Protein AF-A0A1J4YLM0-F1 (afdb_monomer_lite)

Sequence (146 aa):
MAWLLLMLLTLSGCLIITKDSPAPGCIKTIGLLPMVSGCFGKTVLSDVKVEPQQACLTITVNNCNGGVLAIHNNCSESFNLAGVSVLAGTHMTMDLVNSGSEFRLVETDSNFSAYTPAADERVQLVGTLGSGDVSVSFIKTGKLCE

Secondary structure (DSSP, 8-state):
--SSSSTTSS-------EE--SSGGG-EE-SSS----S---S--EEEEEEES--TTEEEEEETTBT-EEEEEE-SSSPEEETTEEE-TTEEEEEEEEE-SSSEEEEE-SSSB-----SS-EEEEEEEEETTEEEEEEEEE------

Radius of gyration: 21.67 Å; chains: 1; bounding box: 61×64×42 Å

Foldseek 3Di:
DPPPPPVPPPPPPPPFDWPDDPQPLATDTDDDDDDDDDANAQKEKADKDKPPDDPQWDWDWLRRAQIKIKIAGCDCFWKFKQRDIDGHRGIWIWEWDDPDPDIHIDTDPDNHHPDADQAKDKDWIWIDTPPDIMIIIIIIGHGNHD

Structure (mmCIF, N/CA/C/O backbone):
data_AF-A0A1J4YLM0-F1
#
_entry.id   AF-A0A1J4YLM0-F1
#
loop_
_atom_site.group_PDB
_atom_site.id
_atom_site.type_symbol
_atom_site.label_atom_id
_atom_site.label_alt_id
_atom_site.label_comp_id
_atom_site.label_asym_id
_atom_site.label_entity_id
_atom_site.label_seq_id
_atom_site.pdbx_PDB_ins_code
_atom_site.Cartn_x
_atom_site.Cartn_y
_atom_site.Cartn_z
_atom_site.occupancy
_atom_site.B_iso_or_equiv
_atom_site.auth_seq_id
_atom_site.auth_comp_id
_atom_site.auth_asym_id
_atom_site.auth_atom_id
_atom_site.pdbx_PDB_model_num
ATOM 1 N N . MET A 1 1 ? 43.052 47.241 -23.617 1.00 48.06 1 MET A N 1
ATOM 2 C CA . MET A 1 1 ? 41.816 46.579 -24.102 1.00 48.06 1 MET A CA 1
ATOM 3 C C . MET A 1 1 ? 42.019 45.061 -24.178 1.00 48.06 1 MET A C 1
ATOM 5 O O . MET A 1 1 ? 41.917 44.484 -25.246 1.00 48.06 1 MET A O 1
ATOM 9 N N . ALA A 1 2 ? 42.344 44.411 -23.054 1.00 48.56 2 ALA A N 1
ATOM 10 C CA . ALA A 1 2 ? 42.667 42.973 -23.001 1.00 48.56 2 ALA A CA 1
ATOM 11 C C . ALA A 1 2 ? 41.931 42.238 -21.860 1.00 48.56 2 ALA A C 1
ATOM 13 O O . ALA A 1 2 ? 42.303 41.139 -21.478 1.00 48.56 2 ALA A O 1
ATOM 14 N N . TRP A 1 3 ? 40.900 42.867 -21.291 1.00 41.69 3 TRP A N 1
ATOM 15 C CA . TRP A 1 3 ? 40.257 42.447 -20.039 1.00 41.69 3 TRP A CA 1
ATOM 16 C C . TRP A 1 3 ? 38.774 42.072 -20.193 1.00 41.69 3 TRP A C 1
ATOM 18 O O . TRP A 1 3 ? 38.093 41.874 -19.196 1.00 41.69 3 TRP A O 1
ATOM 28 N N . LEU A 1 4 ? 38.260 41.964 -21.427 1.00 47.72 4 LEU A N 1
ATOM 29 C CA . LEU A 1 4 ? 36.852 41.610 -21.674 1.00 47.72 4 LEU A CA 1
ATOM 30 C C . LEU A 1 4 ? 36.623 40.192 -22.222 1.00 47.72 4 LEU A C 1
ATOM 32 O O . LEU A 1 4 ? 35.488 39.734 -22.206 1.00 47.72 4 LEU A O 1
ATOM 36 N N . LEU A 1 5 ? 37.660 39.471 -22.666 1.00 46.28 5 LEU A N 1
ATOM 37 C CA . LEU A 1 5 ? 37.482 38.128 -23.245 1.00 46.28 5 LEU A CA 1
ATOM 38 C C . LEU A 1 5 ? 37.618 36.966 -22.247 1.00 46.28 5 LEU A C 1
ATOM 40 O O . LEU A 1 5 ? 37.251 35.846 -22.585 1.00 46.28 5 LEU A O 1
ATOM 44 N N . LEU A 1 6 ? 38.097 37.203 -21.020 1.00 43.91 6 LEU A N 1
ATOM 45 C CA . LEU A 1 6 ? 38.356 36.122 -20.054 1.00 43.91 6 LEU A CA 1
ATOM 46 C C . LEU A 1 6 ? 37.165 35.797 -19.127 1.00 43.91 6 LEU A C 1
ATOM 48 O O . LEU A 1 6 ? 37.195 34.792 -18.428 1.00 43.91 6 LEU A O 1
ATOM 52 N N . MET A 1 7 ? 36.103 36.611 -19.135 1.00 48.25 7 MET A N 1
ATOM 53 C CA . MET A 1 7 ? 34.907 36.418 -18.289 1.00 48.25 7 MET A CA 1
ATOM 54 C C . MET A 1 7 ? 33.826 35.520 -18.922 1.00 48.25 7 MET A C 1
ATOM 56 O O . MET A 1 7 ? 32.842 35.201 -18.266 1.00 48.25 7 MET A O 1
ATOM 60 N N . LEU A 1 8 ? 33.980 35.099 -20.183 1.00 46.09 8 LEU A N 1
ATOM 61 C CA . LEU A 1 8 ? 32.960 34.324 -20.913 1.00 46.09 8 LEU A CA 1
ATOM 62 C C . LEU A 1 8 ? 33.146 32.795 -20.839 1.00 46.09 8 LEU A C 1
ATOM 64 O O . LEU A 1 8 ? 32.381 32.062 -21.457 1.00 46.09 8 LEU A O 1
ATOM 68 N N . LEU A 1 9 ? 34.131 32.297 -20.081 1.00 47.28 9 LEU A N 1
ATOM 69 C CA . LEU A 1 9 ? 34.492 30.869 -20.031 1.00 47.28 9 LEU A CA 1
ATOM 70 C C . LEU A 1 9 ? 34.067 30.127 -18.748 1.00 47.28 9 LEU A C 1
ATOM 72 O O . LEU A 1 9 ? 34.349 28.940 -18.626 1.00 47.28 9 LEU A O 1
ATOM 76 N N . THR A 1 10 ? 33.365 30.766 -17.806 1.00 51.66 10 T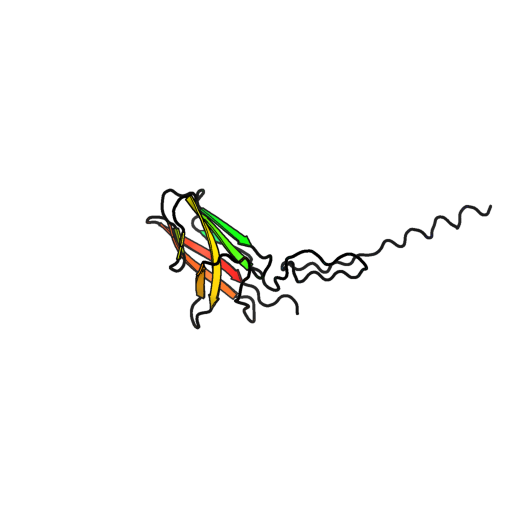HR A N 1
ATOM 77 C CA . THR A 1 10 ? 32.951 30.130 -16.533 1.00 51.66 10 THR A CA 1
ATOM 78 C C . THR A 1 10 ? 31.496 29.647 -16.496 1.00 51.66 10 THR A C 1
ATOM 80 O O . THR A 1 10 ? 31.022 29.207 -15.453 1.00 51.66 10 THR A O 1
ATOM 83 N N . LEU A 1 11 ? 30.785 29.667 -17.628 1.00 44.31 11 LEU A N 1
ATOM 84 C CA . LEU A 1 11 ? 29.399 29.187 -17.751 1.00 44.31 11 LEU A CA 1
ATOM 85 C C . LEU A 1 11 ? 29.286 27.785 -18.372 1.00 44.31 11 LEU A C 1
ATOM 87 O O . LEU A 1 11 ? 28.250 27.440 -18.939 1.00 44.31 11 LEU A O 1
ATOM 91 N N . SER A 1 12 ? 30.297 26.925 -18.213 1.00 49.31 12 SER A N 1
ATOM 92 C CA . SER A 1 12 ? 30.106 25.472 -18.316 1.00 49.31 12 SER A CA 1
ATOM 93 C C . SER A 1 12 ? 29.337 24.974 -17.087 1.00 49.31 12 SER A C 1
ATOM 95 O O . SER A 1 12 ? 29.844 24.226 -16.253 1.00 49.31 12 SER A O 1
ATOM 97 N N . GLY A 1 13 ? 28.085 25.427 -16.967 1.00 48.06 13 GLY A N 1
ATOM 98 C CA . GLY A 1 13 ? 27.109 24.824 -16.079 1.00 48.06 13 GLY A CA 1
ATOM 99 C C . GLY A 1 13 ? 27.074 23.332 -16.374 1.00 48.06 13 GLY A C 1
ATOM 100 O O . GLY A 1 13 ? 26.798 22.919 -17.500 1.00 48.06 13 GLY A O 1
ATOM 101 N N . CYS A 1 14 ? 27.420 22.531 -15.371 1.00 50.84 14 CYS A N 1
ATOM 102 C CA . CYS A 1 14 ? 27.248 21.090 -15.408 1.00 50.84 14 CYS A CA 1
ATOM 103 C C . CYS A 1 14 ? 25.752 20.831 -15.630 1.00 50.84 14 CYS A C 1
ATOM 105 O O . CYS A 1 14 ? 24.952 20.985 -14.708 1.00 50.84 14 CYS A O 1
ATOM 107 N N . LEU A 1 15 ? 25.363 20.516 -16.866 1.00 44.31 15 LEU A N 1
ATOM 108 C CA . LEU A 1 15 ? 24.009 20.090 -17.199 1.00 44.31 15 LEU A CA 1
ATOM 109 C C . LEU A 1 15 ? 23.799 18.714 -16.564 1.00 44.31 15 LEU A C 1
ATOM 111 O O . LEU A 1 15 ? 24.080 17.683 -17.171 1.00 44.31 15 LEU A O 1
ATOM 115 N N . ILE A 1 16 ? 23.350 18.705 -15.310 1.00 51.88 16 ILE A N 1
ATOM 116 C CA . ILE A 1 16 ? 22.887 17.492 -14.647 1.00 51.88 16 ILE A CA 1
ATOM 117 C C . ILE A 1 16 ? 21.548 17.144 -15.294 1.00 51.88 16 ILE A C 1
ATOM 119 O O . ILE A 1 16 ? 20.516 17.726 -14.975 1.00 51.88 16 ILE A O 1
ATOM 123 N N . ILE A 1 17 ? 21.576 16.213 -16.242 1.00 50.03 17 ILE A N 1
ATOM 124 C CA . ILE A 1 17 ? 20.364 15.606 -16.785 1.00 50.03 17 ILE A CA 1
ATOM 125 C C . ILE A 1 17 ? 20.000 14.467 -15.832 1.00 50.03 17 ILE A C 1
ATOM 127 O O . ILE A 1 17 ? 20.631 13.407 -15.869 1.00 50.03 17 ILE A O 1
ATOM 131 N N . THR A 1 18 ? 19.026 14.692 -14.949 1.00 54.91 18 THR A N 1
ATOM 132 C CA . THR A 1 18 ? 18.387 13.605 -14.203 1.00 54.91 18 THR A CA 1
ATOM 133 C C . THR A 1 18 ? 17.292 13.010 -15.076 1.00 54.91 18 THR A C 1
ATOM 135 O O . THR A 1 18 ? 16.432 13.716 -15.601 1.00 54.91 18 THR A O 1
ATOM 138 N N . LYS A 1 19 ? 17.335 11.693 -15.287 1.00 57.66 19 LYS A N 1
ATOM 139 C CA . LYS A 1 19 ? 16.150 10.975 -15.759 1.00 57.66 19 LYS A CA 1
ATOM 140 C C . LYS A 1 19 ? 15.364 10.570 -14.523 1.00 57.66 19 LYS A C 1
ATOM 142 O O . LYS A 1 19 ? 15.761 9.628 -13.835 1.00 57.66 19 LYS A O 1
ATOM 147 N N . ASP A 1 20 ? 14.298 11.307 -14.246 1.00 68.12 20 ASP A N 1
ATOM 148 C CA . ASP A 1 20 ? 13.465 11.057 -13.077 1.00 68.12 20 ASP A CA 1
ATOM 149 C C . ASP A 1 20 ? 12.668 9.760 -13.269 1.00 68.12 20 ASP A C 1
ATOM 151 O O . ASP A 1 20 ? 12.122 9.478 -14.339 1.00 68.12 20 ASP A O 1
ATOM 155 N N . SER A 1 21 ? 12.638 8.947 -12.219 1.00 72.94 21 SER A N 1
ATOM 156 C CA . SER A 1 21 ? 11.836 7.734 -12.112 1.00 72.94 21 SER A CA 1
ATOM 157 C C . SER A 1 21 ? 11.085 7.787 -10.784 1.00 72.94 21 SER A C 1
ATOM 159 O O . SER A 1 21 ? 11.673 8.221 -9.791 1.00 72.94 21 SER A O 1
ATOM 161 N N . PRO A 1 22 ? 9.823 7.321 -10.721 1.00 80.81 22 PRO A N 1
ATOM 162 C CA . PRO A 1 22 ? 9.083 7.276 -9.462 1.00 80.81 22 PRO A CA 1
ATOM 163 C C . PRO A 1 22 ? 9.705 6.290 -8.461 1.00 80.81 22 PRO A C 1
ATOM 165 O O . PRO A 1 22 ? 9.566 6.476 -7.255 1.00 80.81 22 PRO A O 1
ATOM 168 N N . ALA A 1 23 ? 10.424 5.266 -8.941 1.00 81.44 23 ALA A N 1
ATOM 169 C CA . ALA A 1 23 ? 11.266 4.416 -8.103 1.00 81.44 23 ALA A CA 1
ATOM 170 C C . ALA A 1 23 ? 12.571 5.146 -7.721 1.00 81.44 23 ALA A C 1
ATOM 172 O O . ALA A 1 23 ? 13.359 5.449 -8.627 1.00 81.44 23 ALA A O 1
ATOM 173 N N . PRO A 1 24 ? 12.851 5.364 -6.417 1.00 77.56 24 PRO A N 1
ATOM 174 C CA . PRO A 1 24 ? 14.046 6.083 -5.964 1.00 77.56 24 PRO A CA 1
ATOM 175 C C . PRO A 1 24 ? 15.371 5.455 -6.421 1.00 77.56 24 PRO A C 1
ATOM 177 O O . PRO A 1 24 ? 16.322 6.175 -6.711 1.00 77.56 24 PRO A O 1
ATOM 180 N N . GLY A 1 25 ? 15.426 4.124 -6.552 1.00 77.12 25 GLY A N 1
ATOM 181 C CA . GLY A 1 25 ? 16.620 3.402 -7.005 1.00 77.12 25 GLY A CA 1
ATOM 182 C C . GLY A 1 25 ? 16.902 3.508 -8.509 1.00 77.12 25 GLY A C 1
ATOM 183 O O . GLY A 1 25 ? 17.908 2.982 -8.977 1.00 77.12 25 GLY A O 1
ATOM 184 N N . CYS A 1 26 ? 16.034 4.171 -9.278 1.00 78.00 26 CYS A N 1
ATOM 185 C CA . CYS A 1 26 ? 16.085 4.209 -10.741 1.00 78.00 26 CYS A CA 1
ATOM 186 C C . CYS A 1 26 ? 16.478 5.577 -11.325 1.00 78.00 26 CYS A C 1
ATOM 188 O O . CYS A 1 26 ? 16.313 5.806 -12.527 1.00 78.00 26 CYS A O 1
ATOM 190 N N . ILE A 1 27 ? 17.009 6.485 -10.505 1.00 76.69 27 ILE A N 1
ATOM 191 C CA . ILE A 1 27 ? 17.473 7.801 -10.956 1.00 76.69 27 ILE A CA 1
ATOM 192 C C . ILE A 1 27 ? 18.846 7.645 -11.621 1.00 76.69 27 ILE A C 1
ATOM 194 O O . ILE A 1 27 ? 19.803 7.171 -11.008 1.00 76.69 27 ILE A O 1
ATOM 198 N N . LYS A 1 28 ? 18.959 8.055 -12.890 1.00 66.69 28 LYS A N 1
ATOM 199 C CA . LYS A 1 28 ? 20.250 8.128 -13.593 1.00 66.69 28 LYS A CA 1
ATOM 200 C C . LYS A 1 28 ? 20.767 9.560 -13.553 1.00 66.69 28 LYS A C 1
ATOM 202 O O . LYS A 1 28 ? 20.153 10.440 -14.153 1.00 66.69 28 LYS A O 1
ATOM 207 N N . THR A 1 29 ? 21.906 9.763 -12.900 1.00 63.50 29 THR A N 1
ATOM 208 C CA . THR A 1 29 ? 22.621 11.045 -12.879 1.00 63.50 29 THR A CA 1
ATOM 209 C C . THR A 1 29 ? 23.845 10.944 -13.783 1.00 63.50 29 THR A C 1
ATOM 211 O O . THR A 1 29 ? 24.702 10.086 -13.576 1.00 63.50 29 THR A O 1
ATOM 214 N N . ILE A 1 30 ? 23.943 11.807 -14.793 1.00 56.28 30 ILE A N 1
ATOM 215 C CA . ILE A 1 30 ? 25.153 11.937 -15.615 1.00 56.28 30 ILE A CA 1
ATOM 216 C C . ILE A 1 30 ? 26.010 13.048 -14.987 1.00 56.28 30 ILE A C 1
ATOM 218 O O . ILE A 1 30 ? 25.711 14.226 -15.160 1.00 56.28 30 ILE A O 1
ATOM 222 N N . GLY A 1 31 ? 27.036 12.683 -14.206 1.00 56.22 31 GLY A N 1
ATOM 223 C CA . GLY A 1 31 ? 27.939 13.636 -13.539 1.00 56.22 31 GLY A CA 1
ATOM 224 C C . GLY A 1 31 ? 28.635 13.093 -12.280 1.00 56.22 31 GLY A C 1
ATOM 225 O O . GLY A 1 31 ? 28.287 12.036 -11.766 1.00 56.22 31 GLY A O 1
ATOM 226 N N . LEU A 1 32 ? 29.638 13.830 -11.787 1.00 51.84 32 LEU A N 1
ATOM 227 C CA . LEU A 1 32 ? 30.582 13.444 -10.720 1.00 51.84 32 LEU A CA 1
ATOM 228 C C . LEU A 1 32 ? 30.082 13.858 -9.314 1.00 51.84 32 LEU A C 1
ATOM 230 O O . LEU A 1 32 ? 30.769 14.567 -8.583 1.00 51.84 32 LEU A O 1
ATOM 234 N N . LEU A 1 33 ? 28.855 13.468 -8.953 1.00 55.50 33 LEU A N 1
ATOM 235 C CA . LEU A 1 33 ? 28.230 13.768 -7.653 1.00 55.50 33 LEU A CA 1
ATOM 236 C C . LEU A 1 33 ? 27.657 12.498 -6.998 1.00 55.50 33 LEU A C 1
ATOM 238 O O . LEU A 1 33 ? 27.386 11.520 -7.697 1.00 55.50 33 LEU A O 1
ATOM 242 N N . PRO A 1 34 ? 27.561 12.473 -5.654 1.00 48.91 34 PRO A N 1
ATOM 243 C CA . PRO A 1 34 ? 27.587 11.245 -4.877 1.00 48.91 34 PRO A CA 1
ATOM 244 C C . PRO A 1 34 ? 26.320 10.419 -5.078 1.00 48.91 34 PRO A C 1
ATOM 246 O O . PRO A 1 34 ? 25.220 10.950 -5.219 1.00 48.91 34 PRO A O 1
ATOM 249 N N . MET A 1 35 ? 26.517 9.102 -5.069 1.00 52.66 35 MET A N 1
ATOM 250 C CA . MET A 1 35 ? 25.471 8.087 -5.090 1.00 52.66 35 MET A CA 1
ATOM 251 C C . MET A 1 35 ? 24.348 8.455 -4.120 1.00 52.66 35 MET A C 1
ATOM 253 O O . MET A 1 35 ? 24.581 8.655 -2.926 1.00 52.66 35 MET A O 1
ATOM 257 N N . VAL A 1 36 ? 23.136 8.573 -4.659 1.00 55.88 36 VAL A N 1
ATOM 258 C CA . VAL A 1 36 ? 21.942 8.911 -3.891 1.00 55.88 36 VAL A CA 1
ATOM 259 C C . VAL A 1 36 ? 21.728 7.827 -2.833 1.00 55.88 36 VAL A C 1
ATOM 261 O O . VAL A 1 36 ? 21.735 6.631 -3.111 1.00 55.88 36 VAL A O 1
ATOM 264 N N . SER A 1 37 ? 21.627 8.290 -1.594 1.00 57.94 37 SER A N 1
ATOM 265 C CA . SER A 1 37 ? 21.549 7.525 -0.356 1.00 57.94 37 SER A CA 1
ATOM 266 C C . SER A 1 37 ? 20.389 6.512 -0.323 1.00 57.94 37 SER A C 1
ATOM 268 O O . SER A 1 37 ? 19.232 6.888 -0.495 1.00 57.94 37 SER A O 1
ATOM 270 N N . GLY A 1 38 ? 20.705 5.264 0.043 1.00 73.00 38 GLY A N 1
ATOM 271 C CA . GLY A 1 38 ? 19.897 4.374 0.897 1.00 73.00 38 GLY A CA 1
ATOM 272 C C . GLY A 1 38 ? 18.647 3.693 0.324 1.00 73.00 38 GLY A C 1
ATOM 273 O O . GLY A 1 38 ? 18.268 2.648 0.851 1.00 73.00 38 GLY A O 1
ATOM 274 N N . CYS A 1 39 ? 18.021 4.232 -0.723 1.00 81.31 39 CYS A N 1
ATOM 275 C CA . CYS A 1 39 ? 16.827 3.649 -1.344 1.00 81.31 39 CYS A CA 1
ATOM 276 C C . CYS A 1 39 ? 17.161 3.005 -2.691 1.00 81.31 39 CYS A C 1
ATOM 278 O O . CYS A 1 39 ? 17.628 3.678 -3.610 1.00 81.31 39 CYS A O 1
ATOM 280 N N . PHE A 1 40 ? 16.886 1.707 -2.819 1.00 85.62 40 PHE A N 1
ATOM 281 C CA . PHE A 1 40 ? 17.278 0.903 -3.984 1.00 85.62 40 PHE A CA 1
ATOM 282 C C . PHE A 1 40 ? 16.093 0.214 -4.673 1.00 85.62 40 PHE A C 1
ATOM 284 O O . PHE A 1 40 ? 16.279 -0.693 -5.485 1.00 85.62 40 PHE A O 1
ATOM 291 N N . GLY A 1 41 ? 14.866 0.638 -4.363 1.00 83.88 41 GLY A N 1
ATOM 292 C CA . GLY A 1 41 ? 13.650 0.117 -4.976 1.00 83.88 41 GLY A CA 1
ATOM 293 C C . GLY A 1 41 ? 13.640 0.300 -6.493 1.00 83.88 41 GLY A C 1
ATOM 294 O O . GLY A 1 41 ? 13.950 1.382 -6.989 1.00 83.88 41 GLY A O 1
ATOM 295 N N . LYS A 1 42 ? 13.256 -0.763 -7.212 1.00 88.75 42 LYS A N 1
ATOM 296 C CA . LYS A 1 42 ? 13.089 -0.784 -8.681 1.00 88.75 42 LYS A CA 1
ATOM 297 C C . LYS A 1 42 ? 11.627 -0.873 -9.121 1.00 88.75 42 LYS A C 1
ATOM 299 O O . LYS A 1 42 ? 11.340 -0.889 -10.313 1.00 88.75 42 LYS A O 1
ATOM 304 N N . THR A 1 43 ? 10.721 -0.935 -8.158 1.00 92.50 43 THR A N 1
ATOM 305 C CA . THR A 1 43 ? 9.268 -0.981 -8.311 1.00 92.50 43 THR A CA 1
ATOM 306 C C . THR A 1 43 ? 8.648 0.008 -7.332 1.00 92.50 43 THR A C 1
ATOM 308 O O . THR A 1 43 ? 9.301 0.432 -6.370 1.00 92.50 43 THR A O 1
ATOM 311 N N . VAL A 1 44 ? 7.400 0.394 -7.583 1.00 94.44 44 VAL A N 1
ATOM 312 C CA . VAL A 1 44 ? 6.633 1.265 -6.691 1.00 94.44 44 VAL A CA 1
ATOM 313 C C . VAL A 1 44 ? 5.208 0.760 -6.521 1.00 94.44 44 VAL A C 1
ATOM 315 O O . VAL A 1 44 ? 4.665 0.067 -7.381 1.00 94.44 44 VAL A O 1
ATOM 318 N N . LEU A 1 45 ? 4.605 1.146 -5.402 1.00 96.31 45 LEU A N 1
ATOM 319 C CA . LEU A 1 45 ? 3.163 1.220 -5.248 1.00 96.31 45 LEU A CA 1
ATOM 320 C C . LEU A 1 45 ? 2.708 2.632 -5.640 1.00 96.31 45 LEU A C 1
ATOM 322 O O . LEU A 1 45 ? 3.222 3.617 -5.099 1.00 96.31 45 LEU A O 1
ATOM 326 N N . SER A 1 46 ? 1.764 2.734 -6.571 1.00 95.31 46 SER A N 1
ATOM 327 C CA . SER A 1 46 ? 1.147 3.994 -7.001 1.00 95.31 46 SER A CA 1
ATOM 328 C C . SER A 1 46 ? -0.376 3.928 -6.922 1.00 95.31 46 SER A C 1
ATOM 330 O O . SER A 1 46 ? -0.957 2.861 -6.727 1.00 95.31 46 SER A O 1
ATOM 332 N N . ASP A 1 47 ? -1.021 5.088 -7.050 1.00 95.44 47 ASP A N 1
ATOM 333 C CA . ASP A 1 47 ? -2.482 5.219 -7.130 1.00 95.44 47 ASP A CA 1
ATOM 334 C C . ASP A 1 47 ? -3.240 4.554 -5.972 1.00 95.44 47 ASP A C 1
ATOM 336 O O . ASP A 1 47 ? -4.294 3.944 -6.163 1.00 95.44 47 ASP A O 1
ATOM 340 N N . VAL A 1 48 ? -2.696 4.667 -4.755 1.00 96.56 48 VAL A N 1
ATOM 341 C CA . VAL A 1 48 ? -3.344 4.120 -3.562 1.00 96.56 48 VAL A CA 1
ATOM 342 C C . VAL A 1 48 ? -4.636 4.867 -3.280 1.00 96.56 48 VAL A C 1
ATOM 344 O O . VAL A 1 48 ? -4.653 6.087 -3.119 1.00 96.56 48 VAL A O 1
ATOM 347 N N . LYS A 1 49 ? -5.719 4.105 -3.185 1.00 97.25 49 LYS A N 1
ATOM 348 C CA . LYS A 1 49 ? -7.068 4.583 -2.916 1.00 97.25 49 LYS A CA 1
ATOM 349 C C . LYS A 1 49 ? -7.700 3.726 -1.827 1.00 97.25 49 LYS A C 1
ATOM 351 O O . LYS A 1 49 ? -7.579 2.503 -1.858 1.00 97.25 49 LYS A O 1
ATOM 356 N N . VAL A 1 50 ? -8.377 4.376 -0.885 1.00 97.12 50 VAL A N 1
ATOM 357 C CA . VAL A 1 50 ? -9.079 3.737 0.235 1.00 97.12 50 VAL A CA 1
ATOM 358 C C . VAL A 1 50 ? -10.528 4.207 0.227 1.00 97.12 50 VAL A C 1
ATOM 360 O O . VAL A 1 50 ? -10.778 5.413 0.246 1.00 97.12 50 VAL A O 1
ATOM 363 N N . GLU A 1 51 ? -11.475 3.273 0.180 1.00 97.44 51 GLU A N 1
ATOM 364 C CA . GLU A 1 51 ? -12.909 3.564 0.103 1.00 97.44 51 GLU A CA 1
ATOM 365 C C . GLU A 1 51 ? -13.728 2.662 1.043 1.00 97.44 51 GLU A C 1
ATOM 367 O O . GLU A 1 51 ? -13.586 1.445 0.964 1.00 97.44 51 GLU A O 1
ATOM 372 N N . PRO A 1 52 ? -14.621 3.214 1.885 1.00 96.38 52 PRO A N 1
ATOM 373 C CA . PRO A 1 52 ? -14.797 4.642 2.142 1.00 96.38 52 PRO A CA 1
ATOM 374 C C . PRO A 1 52 ? -13.578 5.232 2.866 1.00 96.38 52 PRO A C 1
ATOM 376 O O . PRO A 1 52 ? -12.878 4.544 3.609 1.00 96.38 52 PRO A O 1
ATOM 379 N N . GLN A 1 53 ? -13.328 6.526 2.662 1.00 94.44 53 GLN A N 1
ATOM 380 C CA . GLN A 1 53 ? -12.265 7.217 3.385 1.00 94.44 53 GLN A CA 1
ATOM 381 C C . GLN A 1 53 ? -12.657 7.367 4.861 1.00 94.44 53 GLN A C 1
ATOM 383 O O . GLN A 1 53 ? -13.723 7.893 5.176 1.00 94.44 53 GLN A O 1
ATOM 388 N N . GLN A 1 54 ? -11.776 6.931 5.761 1.00 94.19 54 GLN A N 1
ATOM 389 C CA . GLN A 1 54 ? -11.970 7.002 7.208 1.00 94.19 54 GLN A CA 1
ATOM 390 C C . GLN A 1 54 ? -10.916 7.927 7.811 1.00 94.19 54 GLN A C 1
ATOM 392 O O . GLN A 1 54 ? -9.725 7.717 7.613 1.00 94.19 54 GLN A O 1
ATOM 397 N N . ALA A 1 55 ? -11.327 8.945 8.569 1.00 95.69 55 ALA A N 1
ATOM 398 C CA . ALA A 1 55 ? -10.393 9.943 9.107 1.00 95.69 55 ALA A CA 1
ATOM 399 C C . ALA A 1 55 ? -9.362 9.356 10.092 1.00 95.69 55 ALA A C 1
ATOM 401 O O . ALA A 1 55 ? -8.274 9.904 10.249 1.00 95.69 55 ALA A O 1
ATOM 402 N N . CYS A 1 56 ? -9.704 8.250 10.758 1.00 96.88 56 CYS A N 1
ATOM 403 C CA . CYS A 1 56 ? -8.843 7.579 11.730 1.00 96.88 56 CYS A CA 1
ATOM 404 C C . CYS A 1 56 ? -7.922 6.512 11.113 1.00 96.88 56 CYS A C 1
ATOM 406 O O . CYS A 1 56 ? -7.056 5.994 11.816 1.00 96.88 56 CYS A O 1
ATOM 408 N N . LEU A 1 57 ? -8.078 6.192 9.824 1.00 97.62 57 LEU A N 1
ATOM 409 C CA . LEU A 1 57 ? -7.278 5.185 9.132 1.00 97.62 57 LEU A CA 1
ATOM 410 C C . LEU A 1 57 ? -6.445 5.846 8.035 1.00 97.62 57 LEU A C 1
ATOM 412 O O . LEU A 1 57 ? -6.980 6.408 7.081 1.00 97.62 57 LEU A O 1
ATOM 416 N N . THR A 1 58 ? -5.128 5.710 8.140 1.00 97.69 58 THR A N 1
ATOM 417 C CA . THR A 1 58 ? -4.192 6.222 7.140 1.00 97.69 58 THR A CA 1
ATOM 418 C C . THR A 1 58 ? -3.437 5.058 6.518 1.00 97.69 58 THR A C 1
ATOM 420 O O . THR A 1 58 ? -2.790 4.290 7.225 1.00 97.69 58 THR A O 1
ATOM 423 N N . ILE A 1 59 ? -3.489 4.949 5.190 1.00 96.75 59 ILE A N 1
ATOM 424 C CA . ILE A 1 59 ? -2.693 3.995 4.413 1.00 96.75 59 ILE A CA 1
ATOM 425 C C . ILE A 1 59 ? -1.802 4.799 3.472 1.00 96.75 59 ILE A C 1
ATOM 427 O O . ILE A 1 59 ? -2.294 5.549 2.630 1.00 96.75 59 ILE A O 1
ATOM 431 N N . THR A 1 60 ? -0.491 4.659 3.630 1.00 95.62 60 THR A N 1
ATOM 432 C CA . THR A 1 60 ? 0.526 5.281 2.777 1.00 95.62 60 THR A CA 1
ATOM 433 C C . THR A 1 60 ? 1.417 4.217 2.149 1.00 95.62 60 THR A C 1
ATOM 435 O O . THR A 1 60 ? 1.324 3.029 2.458 1.00 95.62 60 THR A O 1
ATOM 438 N N . VAL A 1 61 ? 2.279 4.641 1.227 1.00 94.62 61 VAL A N 1
ATOM 439 C CA . VAL A 1 61 ? 3.252 3.767 0.567 1.00 94.62 61 VAL A CA 1
ATOM 440 C C . VAL A 1 61 ? 4.664 4.165 0.943 1.00 94.62 61 VAL A C 1
ATOM 442 O O . VAL A 1 61 ? 5.003 5.349 0.967 1.00 94.62 61 VAL A O 1
ATOM 445 N N . ASN A 1 62 ? 5.507 3.168 1.182 1.00 93.06 62 ASN A N 1
ATOM 446 C CA . ASN A 1 62 ? 6.945 3.349 1.294 1.00 93.06 62 ASN A CA 1
ATOM 447 C C . ASN A 1 62 ? 7.640 2.678 0.105 1.00 93.06 62 ASN A C 1
ATOM 449 O O . ASN A 1 62 ? 7.871 1.471 0.092 1.00 93.06 62 ASN A O 1
ATOM 453 N N . ASN A 1 63 ? 7.989 3.488 -0.896 1.00 92.62 63 ASN A N 1
ATOM 454 C CA . ASN A 1 63 ? 8.611 3.046 -2.146 1.00 92.62 63 ASN A CA 1
ATOM 455 C C . ASN A 1 63 ? 10.147 2.977 -2.098 1.00 92.62 63 ASN A C 1
ATOM 457 O O . ASN A 1 63 ? 10.771 2.695 -3.119 1.00 92.62 63 ASN A O 1
ATOM 461 N N . CYS A 1 64 ? 10.773 3.199 -0.935 1.00 87.38 64 CYS A N 1
ATOM 462 C CA . CYS A 1 64 ? 12.233 3.252 -0.814 1.00 87.38 64 CYS A CA 1
ATOM 463 C C . CYS A 1 64 ? 12.915 1.970 -1.325 1.00 87.38 64 CYS A C 1
ATOM 465 O O . CYS A 1 64 ? 13.880 2.061 -2.082 1.00 87.38 64 CYS A O 1
ATOM 467 N N . ASN A 1 65 ? 12.377 0.790 -0.989 1.00 88.69 65 ASN A N 1
ATOM 468 C CA . ASN A 1 65 ? 12.946 -0.509 -1.366 1.00 88.69 65 ASN A CA 1
ATOM 469 C C . ASN A 1 65 ? 11.930 -1.435 -2.061 1.00 88.69 65 ASN A C 1
ATOM 471 O O . ASN A 1 65 ? 11.855 -2.629 -1.786 1.00 88.69 65 ASN A O 1
ATOM 475 N N . GLY A 1 66 ? 11.154 -0.879 -2.994 1.00 86.44 66 GLY A N 1
ATOM 476 C CA . GLY A 1 66 ? 10.273 -1.650 -3.880 1.00 86.44 66 GLY A CA 1
ATOM 477 C C . GLY A 1 66 ? 8.782 -1.464 -3.612 1.00 86.44 66 GLY A C 1
ATOM 478 O O . GLY A 1 66 ? 7.968 -1.951 -4.384 1.00 86.44 66 GLY A O 1
ATOM 479 N N . GLY A 1 67 ? 8.391 -0.735 -2.567 1.00 92.19 67 GLY A N 1
ATOM 480 C CA . GLY A 1 67 ? 6.986 -0.405 -2.327 1.00 92.19 67 GLY A CA 1
ATOM 481 C C . GLY A 1 67 ? 6.286 -1.400 -1.415 1.00 92.19 67 GLY A C 1
ATOM 482 O O . GLY A 1 67 ? 5.871 -2.468 -1.863 1.00 92.19 67 GLY A O 1
ATOM 483 N N . VAL A 1 68 ? 6.124 -0.989 -0.159 1.00 95.19 68 VAL A N 1
ATOM 484 C CA . VAL A 1 68 ? 5.312 -1.642 0.878 1.00 95.19 68 VAL A CA 1
ATO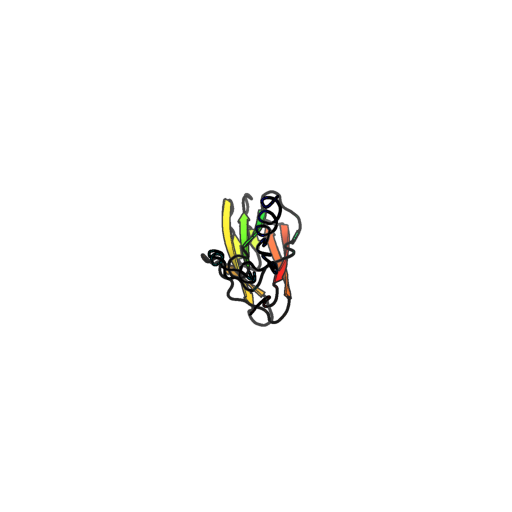M 485 C C . VAL A 1 68 ? 4.204 -0.692 1.342 1.00 95.19 68 VAL A C 1
ATOM 487 O O . VAL A 1 68 ? 4.340 0.532 1.216 1.00 95.19 68 VAL A O 1
ATOM 490 N N . LEU A 1 69 ? 3.108 -1.234 1.870 1.00 96.56 69 LEU A N 1
ATOM 491 C CA . LEU A 1 69 ? 2.044 -0.445 2.493 1.00 96.56 69 LEU A CA 1
ATOM 492 C C . LEU A 1 69 ? 2.430 -0.126 3.937 1.00 96.56 69 LEU A C 1
ATOM 494 O O . LEU A 1 69 ? 2.818 -1.020 4.682 1.00 96.56 69 LEU A O 1
ATOM 498 N N . ALA A 1 70 ? 2.283 1.130 4.343 1.00 95.62 70 ALA A N 1
ATOM 499 C CA . ALA A 1 70 ? 2.373 1.549 5.735 1.00 95.62 70 ALA A CA 1
ATOM 500 C C . ALA A 1 70 ? 0.973 1.944 6.213 1.00 95.62 70 ALA A C 1
ATOM 502 O O . ALA A 1 70 ? 0.356 2.868 5.681 1.00 95.62 70 ALA A O 1
ATOM 503 N N . ILE A 1 71 ? 0.459 1.218 7.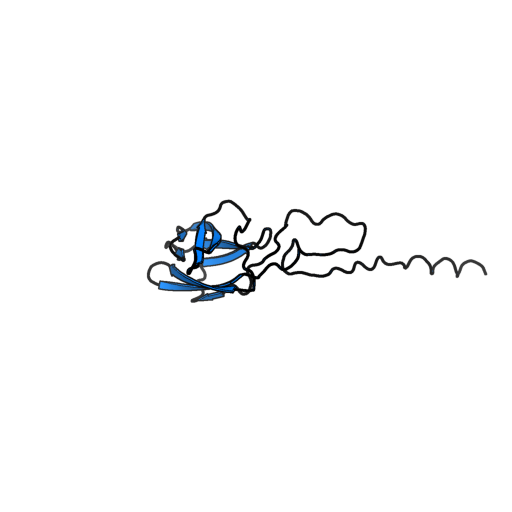200 1.00 96.69 71 ILE A N 1
ATOM 504 C CA . ILE A 1 71 ? -0.899 1.374 7.715 1.00 96.69 71 ILE A CA 1
ATOM 505 C C . ILE A 1 71 ? -0.814 1.905 9.138 1.00 96.69 71 ILE A C 1
ATOM 507 O O . ILE A 1 71 ? -0.148 1.322 9.989 1.00 96.69 71 ILE A O 1
ATOM 511 N N . HIS A 1 72 ? -1.510 3.004 9.400 1.00 97.62 72 HIS A N 1
ATOM 512 C CA . HIS A 1 72 ? -1.658 3.585 10.726 1.00 97.62 72 HIS A CA 1
ATOM 513 C C . HIS A 1 72 ? -3.140 3.599 11.094 1.00 97.62 72 HIS A C 1
ATOM 515 O O . HIS A 1 72 ? -3.936 4.312 10.475 1.00 97.62 72 HIS A O 1
ATOM 521 N N . ASN A 1 73 ? -3.506 2.790 12.087 1.00 97.94 73 ASN A N 1
ATOM 522 C CA . ASN A 1 73 ? -4.878 2.654 12.553 1.00 97.94 73 ASN A CA 1
ATOM 523 C C . ASN A 1 73 ? -5.064 3.413 13.873 1.00 97.94 73 ASN A C 1
ATOM 525 O O . ASN A 1 73 ? -4.783 2.881 14.942 1.00 97.94 73 ASN A O 1
ATOM 529 N N . ASN A 1 74 ? -5.572 4.642 13.804 1.00 98.06 74 ASN A N 1
ATOM 530 C CA . ASN A 1 74 ? -5.953 5.441 14.975 1.00 98.06 74 ASN A CA 1
ATOM 531 C C . ASN A 1 74 ? -7.432 5.278 15.352 1.00 98.06 74 ASN A C 1
ATOM 533 O O . ASN A 1 74 ? -7.948 6.031 16.178 1.00 98.06 74 ASN A O 1
ATOM 537 N N . CYS A 1 75 ? -8.147 4.349 14.721 1.00 97.12 75 CYS A N 1
ATOM 538 C CA . CYS A 1 75 ? -9.532 4.064 15.058 1.00 97.12 75 CYS A CA 1
ATOM 539 C C . CYS A 1 75 ? -9.613 3.311 16.394 1.00 97.12 75 CYS A C 1
ATOM 541 O O . CYS A 1 75 ? -8.642 2.704 16.844 1.00 97.12 75 CYS A O 1
ATOM 543 N N . SER A 1 76 ? -10.787 3.322 17.028 1.00 97.25 76 SER A N 1
ATOM 544 C CA . SER A 1 76 ? -11.044 2.543 18.251 1.00 97.25 76 SER A CA 1
ATOM 545 C C . SER A 1 76 ? -11.170 1.039 17.996 1.00 97.25 76 SER A C 1
ATOM 547 O O . SER A 1 76 ? -11.142 0.247 18.934 1.00 97.25 76 SER A O 1
ATOM 549 N N . GLU A 1 77 ? -11.342 0.648 16.736 1.00 97.56 77 GLU A N 1
ATOM 550 C CA . GLU A 1 77 ? -11.553 -0.728 16.299 1.00 97.56 77 GLU A CA 1
ATOM 551 C C . GLU A 1 77 ? -10.345 -1.240 15.511 1.00 97.56 77 GLU A C 1
ATOM 553 O O . GLU A 1 77 ? -9.570 -0.467 14.942 1.00 97.56 77 GLU A O 1
ATOM 558 N N . SER A 1 78 ? -10.185 -2.564 15.465 1.00 97.25 78 SER A N 1
ATOM 559 C CA . SER A 1 78 ? -9.145 -3.182 14.639 1.00 97.25 78 SER A CA 1
ATOM 560 C C . SER A 1 78 ? -9.520 -3.103 13.160 1.00 97.25 78 SER A C 1
ATOM 562 O O . SER A 1 78 ? -10.685 -3.269 12.790 1.00 97.25 78 SER A O 1
ATOM 564 N N . PHE A 1 79 ? -8.517 -2.865 12.321 1.00 97.88 79 PHE A N 1
ATOM 565 C CA . PHE A 1 79 ? -8.641 -2.865 10.872 1.00 97.88 79 PHE A CA 1
ATOM 566 C C . PHE A 1 79 ? -8.079 -4.173 10.321 1.00 97.88 79 PHE A C 1
ATOM 568 O O . PHE A 1 79 ? -6.898 -4.450 10.489 1.00 97.88 79 PHE A O 1
ATOM 575 N N . ASN A 1 80 ? -8.906 -4.971 9.656 1.00 96.94 80 ASN A N 1
ATOM 576 C CA . ASN A 1 80 ? -8.468 -6.185 8.973 1.00 96.94 80 ASN A CA 1
ATOM 577 C C . ASN A 1 80 ? -8.360 -5.906 7.478 1.00 96.94 80 ASN A C 1
ATOM 579 O O . ASN A 1 80 ? -9.330 -5.441 6.894 1.00 96.94 80 ASN A O 1
ATOM 583 N N . LEU A 1 81 ? -7.241 -6.227 6.836 1.00 95.94 81 LEU A N 1
ATOM 584 C CA . LEU A 1 81 ? -7.060 -6.077 5.391 1.00 95.94 81 LEU A CA 1
ATOM 585 C C . LEU A 1 81 ? -6.449 -7.347 4.812 1.00 95.94 81 LEU A C 1
ATOM 587 O O . LEU A 1 81 ? -5.378 -7.765 5.246 1.00 95.94 81 LEU A O 1
ATOM 591 N N . ALA A 1 82 ? -7.127 -7.970 3.842 1.00 91.69 82 ALA A N 1
ATOM 592 C CA . ALA A 1 82 ? -6.661 -9.201 3.192 1.00 91.69 82 ALA A CA 1
ATOM 593 C C . ALA A 1 82 ? -6.224 -10.311 4.182 1.00 91.69 82 ALA A C 1
ATOM 595 O O . ALA A 1 82 ? -5.284 -11.061 3.923 1.00 91.69 82 ALA A O 1
ATOM 596 N N . GLY A 1 83 ? -6.904 -10.404 5.332 1.00 89.38 83 GLY A N 1
ATOM 597 C CA . GLY A 1 83 ? -6.629 -11.391 6.382 1.00 89.38 83 GLY A CA 1
ATOM 598 C C . GLY A 1 83 ? -5.574 -10.989 7.421 1.00 89.38 83 GLY A C 1
ATOM 599 O O . GLY A 1 83 ? -5.323 -11.778 8.329 1.00 89.38 83 GLY A O 1
ATOM 600 N N . VAL A 1 84 ? -4.987 -9.790 7.335 1.00 94.44 84 VAL A N 1
ATOM 601 C CA . VAL A 1 84 ? -4.032 -9.265 8.328 1.00 94.44 84 VAL A CA 1
ATOM 602 C C . VAL A 1 84 ? -4.702 -8.199 9.197 1.00 94.44 84 VAL A C 1
ATOM 604 O O . VAL A 1 84 ? -5.340 -7.288 8.670 1.00 94.44 84 VAL A O 1
ATOM 607 N N . SER A 1 85 ? -4.559 -8.305 10.521 1.00 96.50 85 SER A N 1
ATOM 608 C CA . SER A 1 85 ? -5.189 -7.402 11.496 1.00 96.50 85 SER A CA 1
ATOM 609 C C . SER A 1 85 ? -4.216 -6.334 11.997 1.00 96.50 85 SER A C 1
ATOM 611 O O . SER A 1 85 ? -3.211 -6.656 12.624 1.00 96.50 85 SER A O 1
ATOM 613 N N . VAL A 1 86 ? -4.568 -5.061 11.822 1.00 96.75 86 VAL A N 1
ATOM 614 C CA . VAL A 1 86 ? -3.905 -3.897 12.425 1.00 96.75 86 VAL A CA 1
ATOM 615 C C . VAL A 1 86 ? -4.725 -3.432 13.623 1.00 96.75 86 VAL A C 1
ATOM 617 O O . VAL A 1 86 ? -5.838 -2.913 13.479 1.00 96.75 86 VAL A O 1
ATOM 620 N N . LEU A 1 87 ? -4.180 -3.625 14.822 1.00 97.25 87 LEU A N 1
ATOM 621 C CA . LEU A 1 87 ? -4.863 -3.287 16.070 1.00 97.25 87 LEU A CA 1
ATOM 622 C C . LEU A 1 87 ? -5.124 -1.777 16.190 1.00 97.25 87 LEU A C 1
ATOM 624 O O . LEU A 1 87 ? -4.417 -0.950 15.609 1.00 97.25 87 LEU A O 1
ATOM 628 N N . ALA A 1 88 ? -6.136 -1.421 16.977 1.00 97.81 88 ALA A N 1
ATOM 629 C CA . ALA A 1 88 ? -6.441 -0.034 17.314 1.00 97.81 88 ALA A CA 1
ATOM 630 C C . ALA A 1 88 ? -5.230 0.667 17.963 1.00 97.81 88 ALA A C 1
ATOM 632 O O . ALA A 1 88 ? -4.593 0.117 18.862 1.00 97.81 88 ALA A O 1
ATOM 633 N N . GLY A 1 89 ? -4.921 1.883 17.512 1.00 97.38 89 GLY A N 1
ATOM 634 C CA . GLY A 1 89 ? -3.801 2.695 17.997 1.00 97.38 89 GLY A CA 1
ATOM 635 C C . GLY A 1 89 ? -2.413 2.211 17.563 1.00 97.38 89 GLY A C 1
ATOM 636 O O . GLY A 1 89 ? -1.419 2.629 18.157 1.00 97.38 89 GLY A O 1
ATOM 637 N N . THR A 1 90 ? -2.322 1.319 16.571 1.00 97.31 90 THR A N 1
ATOM 638 C CA . THR A 1 90 ? -1.045 0.740 16.119 1.00 97.31 90 THR A CA 1
ATOM 639 C C . THR A 1 90 ? -0.698 1.107 14.680 1.00 97.31 90 THR A C 1
ATOM 641 O O . THR A 1 90 ? -1.533 1.581 13.903 1.00 97.31 90 THR A O 1
ATOM 644 N N . HIS A 1 91 ? 0.570 0.890 14.333 1.00 95.81 91 HIS A N 1
ATOM 645 C CA . HIS A 1 91 ? 1.080 1.006 12.976 1.00 95.81 91 HIS A CA 1
ATOM 646 C C . HIS A 1 91 ? 1.661 -0.335 12.531 1.00 95.81 91 HIS A C 1
ATOM 648 O O . HIS A 1 91 ? 2.201 -1.076 13.349 1.00 95.81 91 HIS A O 1
ATOM 654 N N . MET A 1 92 ? 1.559 -0.630 11.240 1.00 95.50 92 MET A N 1
ATOM 655 C CA . MET A 1 92 ? 2.073 -1.859 10.649 1.00 95.50 92 MET A CA 1
ATOM 656 C C . MET A 1 92 ? 2.566 -1.591 9.230 1.00 95.50 92 MET A C 1
ATOM 658 O O . MET A 1 92 ? 1.967 -0.801 8.496 1.00 95.50 92 MET A O 1
ATOM 662 N N . THR A 1 93 ? 3.641 -2.269 8.837 1.00 95.50 93 THR A N 1
ATOM 663 C CA . THR A 1 93 ? 4.104 -2.300 7.448 1.00 95.50 93 THR A CA 1
ATOM 664 C C . THR A 1 93 ? 3.772 -3.658 6.847 1.00 95.50 93 THR A C 1
ATOM 666 O O . THR A 1 93 ? 3.971 -4.690 7.485 1.00 95.50 93 THR A O 1
ATOM 669 N N . MET A 1 94 ? 3.235 -3.662 5.630 1.00 95.50 94 MET A N 1
ATOM 670 C CA . MET A 1 94 ? 2.828 -4.878 4.933 1.00 95.50 94 MET A CA 1
ATOM 671 C C . MET A 1 94 ? 3.433 -4.935 3.535 1.00 95.50 94 MET A C 1
ATOM 673 O O . MET A 1 94 ? 3.342 -3.970 2.768 1.00 95.50 94 MET A O 1
ATOM 677 N N . ASP A 1 95 ? 4.003 -6.085 3.189 1.00 95.00 95 ASP A N 1
ATOM 678 C CA . ASP A 1 95 ? 4.424 -6.386 1.823 1.00 95.00 95 ASP A CA 1
ATOM 679 C C . ASP A 1 95 ? 3.318 -7.131 1.069 1.00 95.00 95 ASP A C 1
ATOM 681 O O . ASP A 1 95 ? 2.565 -7.928 1.639 1.00 95.00 95 ASP A O 1
ATOM 685 N N . LEU A 1 96 ? 3.238 -6.864 -0.231 1.00 94.12 96 LEU A N 1
ATOM 686 C CA . LEU A 1 96 ? 2.389 -7.607 -1.148 1.00 94.12 96 LEU A CA 1
ATOM 687 C C . LEU A 1 96 ? 3.151 -8.844 -1.607 1.00 94.12 96 LEU A C 1
ATOM 689 O O . LEU A 1 96 ? 4.221 -8.723 -2.195 1.00 94.12 96 LEU A O 1
ATOM 693 N N . VAL A 1 97 ? 2.572 -10.022 -1.421 1.00 91.75 97 VAL A N 1
A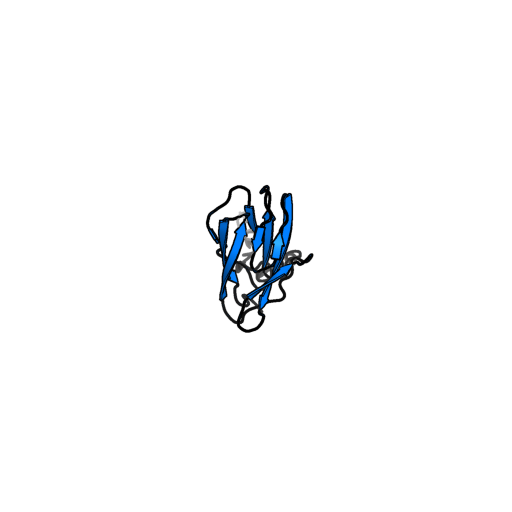TOM 694 C CA . VAL A 1 97 ? 3.115 -11.269 -1.961 1.00 91.75 97 VAL A CA 1
ATOM 695 C C . VAL A 1 97 ? 2.126 -11.887 -2.936 1.00 91.75 97 VAL A C 1
ATOM 697 O O . VAL A 1 97 ? 0.911 -11.871 -2.725 1.00 91.75 97 VAL A O 1
ATOM 700 N N . ASN A 1 98 ? 2.651 -12.449 -4.019 1.00 86.62 98 ASN A N 1
ATOM 701 C CA . ASN A 1 98 ? 1.862 -13.237 -4.951 1.00 86.62 98 ASN A CA 1
ATOM 702 C C . ASN A 1 98 ? 1.863 -14.701 -4.492 1.00 86.62 98 ASN A C 1
ATOM 704 O O . ASN A 1 98 ? 2.918 -15.323 -4.373 1.00 86.62 98 ASN A O 1
ATOM 708 N N . SER A 1 99 ? 0.673 -15.237 -4.221 1.00 81.50 99 SER A N 1
ATOM 709 C CA . SER A 1 99 ? 0.455 -16.619 -3.793 1.00 81.50 99 SER A CA 1
ATOM 710 C C . SER A 1 99 ? -0.185 -17.463 -4.906 1.00 81.50 99 SER A C 1
ATOM 712 O O . SER A 1 99 ? -0.997 -18.348 -4.632 1.00 81.50 99 SER A O 1
ATOM 714 N N . GLY A 1 100 ? 0.163 -17.193 -6.167 1.00 81.38 100 GLY A N 1
ATOM 715 C CA . GLY A 1 100 ? -0.352 -17.889 -7.344 1.00 81.38 100 GLY A CA 1
ATOM 716 C C . GLY A 1 100 ? -1.499 -17.122 -7.996 1.00 81.38 100 GLY A C 1
ATOM 717 O O . GLY A 1 100 ? -1.266 -16.194 -8.762 1.00 81.38 100 GLY A O 1
ATOM 718 N N . SER A 1 101 ? -2.741 -17.533 -7.731 1.00 78.75 101 SER A N 1
ATOM 719 C CA . SER A 1 101 ? -3.938 -16.883 -8.290 1.00 78.75 101 SER A CA 1
ATOM 720 C C . SER A 1 101 ? -4.422 -15.676 -7.484 1.00 78.75 101 SER A C 1
ATOM 722 O O . SER A 1 101 ? -5.339 -14.988 -7.922 1.00 78.75 101 SER A O 1
ATOM 724 N N . GLU A 1 102 ? -3.847 -15.438 -6.305 1.00 84.25 102 GLU A N 1
ATOM 725 C CA . GLU A 1 102 ? -4.301 -14.412 -5.369 1.00 84.25 102 GLU A CA 1
ATOM 726 C C . GLU A 1 102 ? -3.131 -13.622 -4.784 1.00 84.25 102 GLU A C 1
ATOM 728 O O . GLU A 1 102 ? -2.044 -14.151 -4.522 1.00 84.25 102 GLU A O 1
ATOM 733 N N . PHE A 1 103 ? -3.399 -12.345 -4.523 1.00 88.25 103 PHE A N 1
ATOM 734 C CA . PHE A 1 103 ? -2.521 -11.484 -3.750 1.00 88.25 103 PHE A CA 1
ATOM 735 C C . PHE A 1 103 ? -2.788 -11.652 -2.260 1.00 88.25 103 PHE A C 1
ATOM 737 O O . PHE A 1 103 ? -3.938 -11.714 -1.826 1.00 88.25 103 PHE A O 1
ATOM 744 N N . ARG A 1 104 ? -1.721 -11.674 -1.464 1.00 90.81 104 ARG A N 1
ATOM 745 C CA . ARG A 1 104 ? -1.808 -11.675 -0.001 1.00 90.81 104 ARG A CA 1
ATOM 746 C C . ARG A 1 104 ? -0.949 -10.554 0.559 1.00 90.81 104 ARG A C 1
ATOM 748 O O . ARG A 1 104 ? 0.024 -10.137 -0.068 1.00 90.81 104 ARG A O 1
ATOM 755 N N . LEU A 1 105 ? -1.317 -10.088 1.745 1.00 93.38 105 LEU A N 1
ATOM 756 C CA . LEU A 1 105 ? -0.476 -9.202 2.535 1.00 93.38 105 LEU A CA 1
ATOM 757 C C . LEU A 1 105 ? 0.238 -10.012 3.610 1.00 93.38 105 LEU A C 1
ATOM 759 O O . LEU A 1 105 ? -0.345 -10.923 4.200 1.00 93.38 105 LEU A O 1
ATOM 763 N N . VAL A 1 106 ? 1.495 -9.669 3.857 1.00 93.25 106 VAL A N 1
ATOM 764 C CA . VAL A 1 106 ? 2.278 -10.192 4.978 1.00 93.25 106 VAL A CA 1
ATOM 765 C C . VAL A 1 106 ? 2.851 -9.027 5.766 1.00 93.25 106 VAL A C 1
ATOM 767 O O . VAL A 1 106 ? 3.350 -8.066 5.182 1.00 93.25 106 VAL A O 1
ATOM 770 N N . GLU A 1 107 ? 2.760 -9.101 7.090 1.00 93.25 107 GLU A N 1
ATOM 771 C CA . GLU A 1 107 ? 3.433 -8.151 7.974 1.00 93.25 107 GLU A CA 1
ATOM 772 C C . GLU A 1 107 ? 4.952 -8.265 7.810 1.00 93.25 107 GLU A C 1
ATOM 774 O O .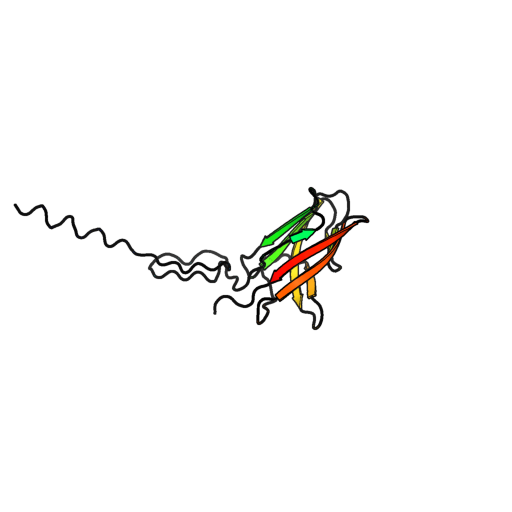 GLU A 1 107 ? 5.495 -9.359 7.625 1.00 93.25 107 GLU A O 1
ATOM 779 N N . THR A 1 108 ? 5.638 -7.127 7.848 1.00 90.12 108 THR A N 1
ATOM 780 C CA . THR A 1 108 ? 7.091 -7.062 7.718 1.00 90.12 108 THR A CA 1
ATOM 781 C C . THR A 1 108 ? 7.661 -5.917 8.548 1.00 90.12 108 THR A C 1
ATOM 783 O O . THR A 1 108 ? 7.152 -4.799 8.519 1.00 90.12 108 THR A O 1
ATOM 786 N N . ASP A 1 109 ? 8.772 -6.177 9.239 1.00 85.75 109 ASP A N 1
ATOM 787 C CA . ASP A 1 109 ? 9.575 -5.141 9.910 1.00 85.75 109 ASP A CA 1
ATOM 788 C C . ASP A 1 109 ? 10.509 -4.405 8.929 1.00 85.75 109 ASP A C 1
ATOM 790 O O . ASP A 1 109 ? 11.279 -3.516 9.298 1.00 85.75 109 ASP A O 1
ATOM 794 N N . SER A 1 110 ? 10.481 -4.811 7.660 1.00 81.31 110 SER A N 1
ATOM 795 C CA . SER A 1 110 ? 11.338 -4.321 6.593 1.00 81.31 110 SER A CA 1
ATOM 796 C C . SER A 1 110 ? 10.597 -3.334 5.696 1.00 81.31 110 SER A C 1
ATOM 798 O O . SER A 1 110 ? 9.400 -3.450 5.458 1.00 81.31 110 SER A O 1
ATOM 800 N N . ASN A 1 111 ? 11.325 -2.387 5.108 1.00 79.62 111 ASN A N 1
ATOM 801 C CA . ASN A 1 111 ? 10.796 -1.538 4.038 1.00 79.62 111 ASN A CA 1
ATOM 802 C C . ASN A 1 111 ? 11.010 -2.133 2.632 1.00 79.62 111 ASN A C 1
ATOM 804 O O . ASN A 1 111 ? 10.773 -1.443 1.637 1.00 79.62 111 ASN A O 1
ATOM 808 N N . PHE A 1 112 ? 11.498 -3.375 2.549 1.00 84.50 112 PHE A N 1
ATOM 809 C CA . PHE A 1 112 ? 11.763 -4.082 1.301 1.00 84.50 112 PHE A CA 1
ATOM 810 C C . PHE A 1 112 ? 10.537 -4.862 0.839 1.00 84.50 112 PHE A C 1
ATOM 812 O O . PHE A 1 112 ? 9.941 -5.599 1.620 1.00 84.50 112 PHE A O 1
ATOM 819 N N . SER A 1 113 ? 10.224 -4.738 -0.450 1.00 89.38 113 SER A N 1
ATOM 820 C CA . SER A 1 113 ? 9.236 -5.589 -1.106 1.00 89.38 113 SER A CA 1
ATOM 821 C C . SER A 1 113 ? 9.926 -6.725 -1.850 1.00 89.38 113 SER A C 1
ATOM 823 O O . SER A 1 113 ? 10.812 -6.483 -2.675 1.00 89.38 113 SER A O 1
ATOM 825 N N . ALA A 1 114 ? 9.524 -7.963 -1.570 1.00 87.25 114 ALA A N 1
ATOM 826 C CA . ALA A 1 114 ? 10.046 -9.144 -2.255 1.00 87.25 114 ALA A CA 1
ATOM 827 C C . ALA A 1 114 ? 9.372 -9.363 -3.618 1.00 87.25 114 ALA A C 1
ATOM 829 O O . ALA A 1 114 ? 9.956 -9.973 -4.517 1.00 87.25 114 ALA A O 1
ATOM 830 N N . TYR A 1 115 ? 8.147 -8.863 -3.789 1.00 91.69 115 TYR A N 1
ATOM 831 C CA . TYR A 1 115 ? 7.372 -9.066 -5.003 1.00 91.69 115 TYR A CA 1
ATOM 832 C C . TYR A 1 115 ? 7.667 -8.010 -6.071 1.00 91.69 115 TYR A C 1
ATOM 834 O O . TYR A 1 115 ? 7.515 -6.804 -5.862 1.00 91.69 115 TYR A O 1
ATOM 842 N N . THR A 1 116 ? 8.050 -8.481 -7.257 1.00 93.12 116 THR A N 1
ATOM 843 C CA . THR A 1 116 ? 8.221 -7.667 -8.465 1.00 93.12 116 THR A CA 1
ATOM 844 C C . THR A 1 116 ? 7.429 -8.309 -9.601 1.00 93.12 116 THR A C 1
ATOM 846 O O . THR A 1 116 ? 7.847 -9.362 -10.091 1.00 93.12 116 THR A O 1
ATOM 849 N N . PRO A 1 117 ? 6.294 -7.723 -10.017 1.00 93.31 117 PRO A N 1
ATOM 850 C CA . PRO A 1 117 ? 5.529 -8.257 -11.132 1.00 93.31 117 PRO A CA 1
ATOM 851 C C . PRO A 1 117 ? 6.247 -8.005 -12.466 1.00 93.31 117 PRO A C 1
ATOM 853 O O . PRO A 1 117 ? 7.102 -7.123 -12.587 1.00 93.31 117 PRO A O 1
ATOM 856 N N . ALA A 1 118 ? 5.909 -8.795 -13.487 1.00 92.88 118 ALA A N 1
ATOM 857 C CA . ALA A 1 118 ? 6.507 -8.663 -14.821 1.00 92.88 118 ALA A CA 1
ATOM 858 C C . ALA A 1 118 ? 6.020 -7.409 -15.573 1.00 92.88 118 ALA A C 1
ATOM 860 O O . ALA A 1 118 ? 6.724 -6.887 -16.435 1.00 92.88 118 ALA A O 1
ATOM 861 N N . ALA A 1 119 ? 4.824 -6.930 -15.238 1.00 94.12 119 ALA A N 1
ATOM 862 C CA . ALA A 1 119 ? 4.199 -5.720 -15.753 1.00 94.12 119 ALA A CA 1
ATOM 863 C C . ALA A 1 119 ? 3.425 -5.034 -14.618 1.00 94.12 119 ALA A C 1
ATOM 865 O O . ALA A 1 119 ? 3.329 -5.577 -13.521 1.00 94.12 119 ALA A O 1
ATOM 866 N N . ASP A 1 120 ? 2.875 -3.850 -14.875 1.00 96.31 120 ASP A N 1
ATOM 867 C CA . ASP A 1 120 ? 2.060 -3.150 -13.885 1.00 96.31 120 ASP A CA 1
ATOM 868 C C . ASP A 1 120 ? 0.794 -3.951 -13.554 1.00 96.31 120 ASP A C 1
ATOM 870 O O . ASP A 1 120 ? 0.006 -4.304 -14.435 1.00 96.31 120 ASP A O 1
ATOM 874 N N . GLU A 1 121 ? 0.583 -4.205 -12.267 1.00 95.25 121 GLU A N 1
ATOM 875 C CA . GLU A 1 121 ? -0.538 -4.981 -11.754 1.00 95.25 121 GLU A CA 1
ATOM 876 C C . GLU A 1 121 ? -1.439 -4.109 -10.886 1.00 95.25 121 GLU A C 1
ATOM 878 O O . GLU A 1 121 ? -1.002 -3.476 -9.922 1.00 95.25 121 GLU A O 1
ATOM 883 N N . ARG A 1 122 ? -2.731 -4.089 -11.226 1.00 95.94 122 ARG A N 1
ATOM 884 C CA . ARG A 1 122 ? -3.765 -3.481 -10.386 1.00 95.94 122 ARG A CA 1
ATOM 885 C C . ARG A 1 122 ? -4.144 -4.464 -9.294 1.00 95.94 122 ARG A C 1
ATOM 887 O O . ARG A 1 122 ? -4.563 -5.582 -9.582 1.00 95.94 122 ARG A O 1
ATOM 894 N N . VAL A 1 123 ? -4.048 -4.010 -8.056 1.00 95.44 123 VAL A N 1
ATOM 895 C CA . VAL A 1 123 ? -4.384 -4.787 -6.871 1.00 95.44 123 VAL A CA 1
ATOM 896 C C . VAL A 1 123 ? -5.582 -4.137 -6.204 1.00 95.44 123 VAL A C 1
ATOM 898 O O . VAL A 1 123 ? -5.620 -2.920 -6.021 1.00 95.44 123 VAL A O 1
ATOM 901 N N . GLN A 1 124 ? -6.563 -4.957 -5.841 1.00 95.69 124 GLN A N 1
ATOM 902 C CA . GLN A 1 124 ? -7.696 -4.552 -5.026 1.00 95.69 124 GLN A CA 1
ATOM 903 C C . GLN A 1 124 ? -7.835 -5.536 -3.873 1.00 95.69 124 GLN A C 1
ATOM 905 O O . GLN A 1 124 ? -7.943 -6.742 -4.081 1.00 95.69 124 GLN A O 1
ATOM 910 N N . LEU A 1 125 ? -7.814 -5.001 -2.661 1.00 94.94 125 LEU A N 1
ATOM 911 C CA . LEU A 1 125 ? -7.914 -5.739 -1.417 1.00 94.94 125 LEU A CA 1
ATOM 912 C C . LEU A 1 125 ? -9.163 -5.277 -0.682 1.00 94.94 125 LEU A C 1
ATOM 914 O O . LEU A 1 125 ? -9.458 -4.083 -0.625 1.00 94.94 125 LEU A O 1
ATOM 918 N N . VAL A 1 126 ? -9.875 -6.234 -0.102 1.00 95.00 126 VAL A N 1
ATOM 919 C CA . VAL A 1 126 ? -11.029 -5.962 0.751 1.00 95.00 126 VAL A CA 1
ATOM 920 C C . VAL A 1 126 ? -10.630 -6.220 2.197 1.00 95.00 126 VAL A C 1
ATOM 922 O O . VAL A 1 126 ? -9.890 -7.159 2.514 1.00 95.00 126 VAL A O 1
ATOM 925 N N . GLY A 1 127 ? -11.093 -5.337 3.062 1.00 95.75 127 GLY A N 1
ATOM 926 C CA . GLY A 1 127 ? -10.884 -5.365 4.489 1.00 95.75 127 GLY A CA 1
ATOM 927 C C . GLY A 1 127 ? -12.122 -4.898 5.238 1.00 95.75 127 GLY A C 1
ATOM 928 O O . GLY A 1 127 ? -13.137 -4.545 4.642 1.00 95.75 127 GLY A O 1
ATOM 929 N N . THR A 1 128 ? -12.019 -4.876 6.558 1.00 97.56 128 THR A N 1
ATOM 930 C CA . THR A 1 128 ? -13.078 -4.437 7.463 1.00 97.56 128 THR A CA 1
ATOM 931 C C . THR A 1 128 ? -12.490 -3.548 8.546 1.00 97.56 128 THR A C 1
ATOM 933 O O . THR A 1 128 ? -11.477 -3.908 9.151 1.00 97.56 128 THR A O 1
ATOM 936 N N . LEU A 1 129 ? -13.145 -2.435 8.847 1.00 96.94 129 LEU A N 1
ATOM 937 C CA . LEU A 1 129 ? -12.889 -1.627 10.035 1.00 96.94 129 LEU A CA 1
ATOM 938 C C . LEU A 1 129 ? -14.133 -1.699 10.924 1.00 96.94 129 LEU A C 1
ATOM 940 O O . LEU A 1 129 ? -15.194 -1.195 10.548 1.00 96.94 129 LEU A O 1
ATOM 944 N N . GLY A 1 130 ? -14.022 -2.377 12.068 1.00 91.00 130 GLY A N 1
ATOM 945 C CA . GLY A 1 130 ? -15.197 -2.692 12.880 1.00 91.00 130 GLY A CA 1
ATOM 946 C C . GLY A 1 130 ? -16.178 -3.581 12.114 1.00 91.00 130 GLY A C 1
ATOM 947 O O . GLY A 1 130 ? -15.844 -4.703 11.739 1.00 91.00 130 GLY A O 1
ATOM 948 N N . SER A 1 131 ? -17.381 -3.064 11.859 1.00 89.31 131 SER A N 1
ATOM 949 C CA . SER A 1 131 ? -18.421 -3.735 11.056 1.00 89.31 131 SER A CA 1
ATOM 950 C C . SER A 1 131 ? -18.525 -3.241 9.607 1.00 89.31 131 SER A C 1
ATOM 952 O O . SER A 1 131 ? -19.349 -3.755 8.853 1.00 89.31 131 SER A O 1
ATOM 954 N N . GLY A 1 132 ? -17.731 -2.239 9.216 1.00 95.00 132 GLY A N 1
ATOM 955 C CA . GLY A 1 132 ? -17.785 -1.644 7.883 1.00 95.00 132 GLY A CA 1
ATOM 956 C C . GLY A 1 132 ? -16.740 -2.222 6.935 1.00 95.00 132 GLY A C 1
ATOM 957 O O . GLY A 1 132 ? -15.577 -2.370 7.312 1.00 95.00 132 GLY A O 1
ATOM 958 N N . ASP A 1 133 ? -17.140 -2.478 5.691 1.00 97.00 133 ASP A N 1
ATOM 959 C CA . ASP A 1 133 ? -16.219 -2.870 4.624 1.00 97.00 133 ASP A CA 1
ATOM 960 C C . ASP A 1 133 ? -15.353 -1.684 4.181 1.00 97.00 133 ASP A C 1
ATOM 962 O O . ASP A 1 133 ? -15.816 -0.545 4.074 1.00 97.00 133 ASP A O 1
ATOM 966 N N . VAL A 1 134 ? -14.086 -1.970 3.887 1.00 97.00 134 VAL A N 1
ATOM 967 C CA . VAL A 1 134 ? -13.110 -1.019 3.350 1.00 97.00 134 VAL A CA 1
ATOM 968 C C . VAL A 1 134 ? -12.379 -1.676 2.183 1.00 97.00 134 VAL A C 1
ATOM 970 O O . VAL A 1 134 ? -11.764 -2.729 2.328 1.00 97.00 134 VAL A O 1
ATOM 973 N N . SER A 1 135 ? -12.417 -1.043 1.018 1.00 97.25 135 SER A N 1
ATOM 974 C CA . SER A 1 135 ? -11.653 -1.422 -0.167 1.00 97.25 135 SER A CA 1
ATOM 975 C C . SER A 1 135 ? -10.376 -0.593 -0.245 1.00 97.25 135 SER A C 1
ATOM 977 O O . SER A 1 135 ? -10.413 0.634 -0.159 1.00 97.25 135 SER A O 1
ATOM 979 N N . VAL A 1 136 ? -9.249 -1.259 -0.475 1.00 97.50 136 VAL A N 1
ATOM 980 C CA . VAL A 1 136 ? -7.949 -0.636 -0.733 1.00 97.50 136 VAL A CA 1
ATOM 981 C C . VAL A 1 136 ? -7.486 -1.072 -2.114 1.00 97.50 136 VAL A C 1
ATOM 983 O O . VAL A 1 136 ? -7.353 -2.265 -2.373 1.00 97.50 136 VAL A O 1
ATOM 986 N N . SER A 1 137 ? -7.236 -0.126 -3.012 1.00 97.31 137 SER A N 1
ATOM 987 C CA . SER A 1 137 ? -6.728 -0.420 -4.354 1.00 97.31 137 SER A CA 1
ATOM 988 C C . SER A 1 137 ? -5.474 0.374 -4.662 1.00 97.31 137 SER A C 1
ATOM 990 O O . SER A 1 137 ? -5.351 1.508 -4.209 1.00 97.31 137 SER A O 1
ATOM 992 N N . PHE A 1 138 ? -4.573 -0.200 -5.449 1.00 97.44 138 PHE A N 1
ATOM 993 C CA . PHE A 1 138 ? -3.328 0.435 -5.876 1.00 97.44 138 PHE A CA 1
ATOM 994 C C . PHE A 1 138 ? -2.752 -0.277 -7.106 1.00 97.44 138 PHE A C 1
ATOM 996 O O . PHE A 1 138 ? -3.237 -1.334 -7.516 1.00 97.44 138 PHE A O 1
ATOM 1003 N N . ILE A 1 139 ? -1.707 0.296 -7.696 1.00 97.12 139 ILE A N 1
ATOM 1004 C CA . ILE A 1 139 ? -0.911 -0.328 -8.755 1.00 97.12 139 ILE A CA 1
ATOM 1005 C C . ILE A 1 139 ? 0.449 -0.712 -8.184 1.00 97.12 139 ILE A C 1
ATOM 1007 O O . ILE A 1 139 ? 1.136 0.126 -7.604 1.00 97.12 139 ILE A O 1
ATOM 1011 N N . LYS A 1 140 ? 0.852 -1.970 -8.369 1.00 96.31 140 LYS A N 1
ATOM 1012 C CA . LYS A 1 140 ? 2.236 -2.414 -8.198 1.00 96.31 140 LYS A CA 1
ATOM 1013 C C . LYS A 1 140 ? 2.902 -2.392 -9.565 1.00 96.31 140 LYS A C 1
ATOM 1015 O O . LYS A 1 140 ? 2.494 -3.142 -10.449 1.00 96.31 140 LYS A O 1
ATOM 1020 N N . THR A 1 141 ? 3.905 -1.543 -9.756 1.00 95.81 141 THR A N 1
ATOM 1021 C CA . THR A 1 141 ? 4.565 -1.463 -11.062 1.00 95.81 141 THR A CA 1
ATOM 1022 C C . THR A 1 141 ? 5.441 -2.678 -11.323 1.00 95.81 141 THR A C 1
ATOM 1024 O O . THR A 1 141 ? 6.030 -3.248 -10.395 1.00 95.81 141 THR A O 1
ATOM 1027 N N . GLY A 1 142 ? 5.624 -2.995 -12.603 1.00 93.75 142 GLY A N 1
ATOM 1028 C CA . GLY A 1 142 ? 6.756 -3.802 -13.035 1.00 93.75 142 GLY A CA 1
ATOM 1029 C C . GLY A 1 142 ? 8.092 -3.113 -12.731 1.00 93.75 142 GLY A C 1
ATOM 1030 O O . GLY A 1 142 ? 8.151 -1.985 -12.222 1.00 93.75 142 GLY A O 1
ATOM 1031 N N . LYS A 1 143 ? 9.194 -3.800 -13.039 1.00 92.56 143 LYS A N 1
ATOM 1032 C CA . LYS A 1 143 ? 10.549 -3.258 -12.865 1.00 92.56 143 LYS A CA 1
ATOM 1033 C C . LYS A 1 143 ? 10.737 -2.006 -13.740 1.00 92.56 143 LYS A C 1
ATOM 1035 O O . LYS A 1 143 ? 10.614 -2.071 -14.959 1.00 92.56 143 LYS A O 1
ATOM 1040 N N . LEU A 1 144 ? 11.065 -0.871 -13.124 1.00 88.06 144 LEU A N 1
ATOM 1041 C CA . LEU A 1 144 ? 11.197 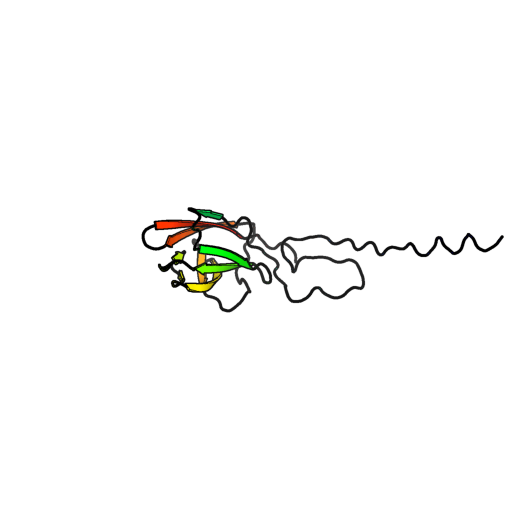0.428 -13.800 1.00 88.06 144 LEU A CA 1
ATOM 1042 C C . LEU A 1 144 ? 12.607 0.689 -14.358 1.00 88.06 144 LEU A C 1
ATOM 1044 O O . LEU A 1 144 ? 12.789 1.534 -15.237 1.00 88.06 144 LEU A O 1
ATOM 1048 N N . CYS A 1 145 ? 13.617 -0.022 -13.856 1.00 81.94 145 CYS A N 1
ATOM 1049 C CA . CYS A 1 145 ? 14.999 0.045 -14.328 1.00 81.94 145 CYS A CA 1
ATOM 1050 C C . CYS A 1 145 ? 15.762 -1.244 -14.007 1.00 81.94 145 CYS A C 1
ATOM 1052 O O . CYS A 1 145 ? 15.347 -1.991 -13.128 1.00 81.94 145 CYS A O 1
ATOM 1054 N N . GLU A 1 146 ? 16.886 -1.491 -14.689 1.00 77.81 146 GLU A N 1
ATOM 1055 C CA . GLU A 1 146 ? 17.673 -2.723 -14.526 1.00 77.81 146 GLU A CA 1
ATOM 1056 C C . GLU A 1 146 ? 18.427 -2.870 -13.206 1.00 77.81 146 GLU A C 1
ATOM 1058 O O . GLU A 1 146 ? 18.952 -1.893 -12.636 1.00 77.81 146 GLU A O 1
#

pLDDT: mean 83.76, std 17.45, range [41.69, 98.06]